Protein AF-A0A8X6KLQ2-F1 (afdb_monomer)

Solvent-accessible surface area (backbone atoms only — not comparable to full-atom values): 8133 Å² total; per-residue (Å²): 105,55,57,68,63,47,52,76,71,68,56,52,74,68,61,52,62,75,61,49,44,89,74,51,41,78,43,75,79,38,80,89,53,48,80,66,78,88,79,58,83,56,63,67,59,54,53,54,59,65,69,59,67,72,77,80,82,76,80,83,80,83,77,70,95,51,82,63,60,60,61,59,48,50,70,73,48,94,44,72,72,57,53,25,51,49,49,28,51,53,52,51,48,55,51,35,52,52,34,49,75,70,67,40,69,88,76,50,84,71,84,76,85,50,68,69,46,40,55,53,30,42,54,53,53,63,73,73,108

Secondary structure (DSSP, 8-state):
--HHHHHHTT--HHHHHHTTGGG--GGGG-GGGS--TTS--THHHHHHHHH---------------THHHHHHHHHSS-HHHHHHHHHHHHHHHHHHHHHHTT--TT---SSPPHHHHHHHHHHHHH--

Organism: Trichonephila clavata (NCBI:txid2740835)

Foldseek 3Di:
DALVVCVVVPHDPVRSVVVPNVVPDPLVVDPVSDDDPPPDPCPVVVVVVVVPPPPPPPDDDPPPPDLVPPVVVVVVVPDPLVQLQVQLVVVLVVVQVVCVVVVNNVPRDDDDRDPVSSVVSSVVVVVSD

pLDDT: mean 78.13, std 14.26, range [52.22, 97.25]

Structure (mmCIF, N/CA/C/O backbone):
data_AF-A0A8X6KLQ2-F1
#
_entry.id   AF-A0A8X6KLQ2-F1
#
loop_
_atom_site.group_PDB
_atom_site.id
_atom_site.type_symbol
_atom_site.label_atom_id
_atom_site.label_alt_id
_atom_site.label_comp_id
_atom_site.label_asym_id
_atom_site.label_entity_id
_atom_site.label_seq_id
_atom_site.pdbx_PDB_ins_code
_atom_site.Cartn_x
_atom_site.Cartn_y
_atom_site.Cartn_z
_atom_site.occupancy
_atom_site.B_iso_or_equiv
_atom_site.auth_seq_id
_atom_site.auth_comp_id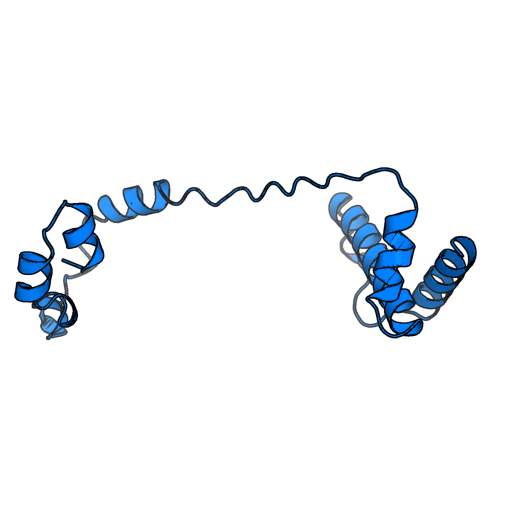
_atom_site.auth_asym_id
_atom_site.auth_atom_id
_atom_site.pdbx_PDB_model_num
ATOM 1 N N . MET A 1 1 ? -10.625 -42.149 -13.737 1.00 61.78 1 MET A N 1
ATOM 2 C CA . MET A 1 1 ? -9.268 -41.892 -13.232 1.00 61.78 1 MET A CA 1
ATOM 3 C C . MET A 1 1 ? -8.781 -40.653 -13.952 1.00 61.78 1 MET A C 1
ATOM 5 O O . MET A 1 1 ? -8.865 -40.628 -15.176 1.00 61.78 1 MET A O 1
ATOM 9 N N . ASN A 1 2 ? -8.452 -39.597 -13.218 1.00 68.00 2 ASN A N 1
ATOM 10 C CA . ASN A 1 2 ? -7.942 -38.363 -13.806 1.00 68.00 2 ASN A CA 1
ATOM 11 C C . ASN A 1 2 ? -6.469 -38.571 -14.201 1.00 68.00 2 ASN A C 1
ATOM 13 O O . ASN A 1 2 ? -5.794 -39.437 -13.650 1.00 68.00 2 ASN A O 1
ATOM 17 N N . ALA A 1 3 ? -5.951 -37.785 -15.141 1.00 69.56 3 ALA A N 1
ATOM 18 C CA . ALA A 1 3 ? -4.566 -37.883 -15.601 1.00 69.56 3 ALA A CA 1
ATOM 19 C C . ALA A 1 3 ? -3.549 -37.783 -14.453 1.00 69.56 3 ALA A C 1
ATOM 21 O O . ALA A 1 3 ? -2.560 -38.514 -14.434 1.00 69.56 3 ALA A O 1
ATOM 22 N N . ALA A 1 4 ? -3.831 -36.933 -13.462 1.00 73.88 4 ALA A N 1
ATOM 23 C CA . ALA A 1 4 ? -3.007 -36.781 -12.267 1.00 73.88 4 ALA A CA 1
ATOM 24 C C . ALA A 1 4 ? -2.897 -38.082 -11.450 1.00 73.88 4 ALA A C 1
ATOM 26 O O . ALA A 1 4 ? -1.802 -38.425 -11.012 1.00 73.88 4 ALA A O 1
ATOM 27 N N . ASP A 1 5 ? -3.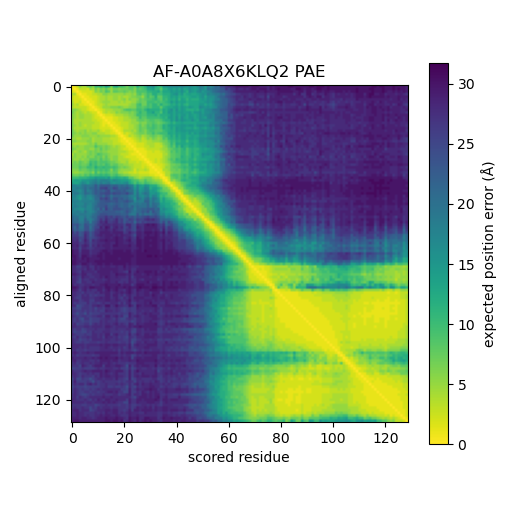992 -38.842 -11.319 1.00 74.50 5 ASP A N 1
ATOM 28 C CA . ASP A 1 5 ? -4.022 -40.118 -10.584 1.00 74.50 5 ASP A CA 1
ATOM 29 C C . ASP A 1 5 ? -3.175 -41.199 -11.268 1.00 74.50 5 ASP A C 1
ATOM 31 O O . ASP A 1 5 ? -2.630 -42.093 -10.624 1.00 74.50 5 ASP A O 1
ATOM 35 N N . ILE A 1 6 ? -3.100 -41.144 -12.599 1.00 73.44 6 ILE A N 1
ATOM 36 C CA . ILE A 1 6 ? -2.361 -42.111 -13.414 1.00 73.44 6 ILE A CA 1
ATOM 37 C C . ILE A 1 6 ? -0.860 -41.840 -13.276 1.00 73.44 6 ILE A C 1
ATOM 39 O O . ILE A 1 6 ? -0.074 -42.760 -13.054 1.00 73.44 6 ILE A O 1
ATOM 43 N N . VAL A 1 7 ? -0.458 -40.570 -13.364 1.00 77.12 7 VAL A N 1
ATOM 44 C CA . VAL A 1 7 ? 0.950 -40.167 -13.259 1.00 77.12 7 VAL A CA 1
ATOM 45 C C . VAL A 1 7 ? 1.482 -40.346 -11.834 1.00 77.12 7 VAL A C 1
ATOM 47 O O . VAL A 1 7 ? 2.587 -40.858 -11.668 1.00 77.12 7 VAL A O 1
ATOM 50 N N . SER A 1 8 ? 0.699 -40.010 -10.802 1.00 78.88 8 SER A N 1
ATOM 51 C CA . SER A 1 8 ? 1.125 -40.142 -9.398 1.00 78.88 8 SER A CA 1
ATOM 52 C C . SER A 1 8 ? 1.384 -41.591 -8.964 1.00 78.88 8 SER A C 1
ATOM 54 O O . SER A 1 8 ? 2.148 -41.826 -8.031 1.00 78.88 8 SER A O 1
ATOM 56 N N . ARG A 1 9 ? 0.817 -42.575 -9.675 1.00 80.38 9 ARG A N 1
ATOM 57 C CA . ARG A 1 9 ? 1.007 -44.017 -9.428 1.00 80.38 9 ARG A CA 1
ATOM 58 C C . ARG A 1 9 ? 2.176 -44.641 -10.200 1.00 80.38 9 ARG A C 1
ATOM 60 O O . ARG A 1 9 ? 2.320 -45.861 -10.196 1.00 80.38 9 ARG A O 1
ATOM 67 N N . GLY A 1 10 ? 3.008 -43.833 -10.860 1.00 82.69 10 GLY A N 1
ATOM 68 C CA . GLY A 1 10 ? 4.201 -44.317 -11.564 1.00 82.69 10 GLY A CA 1
ATOM 69 C C . GLY 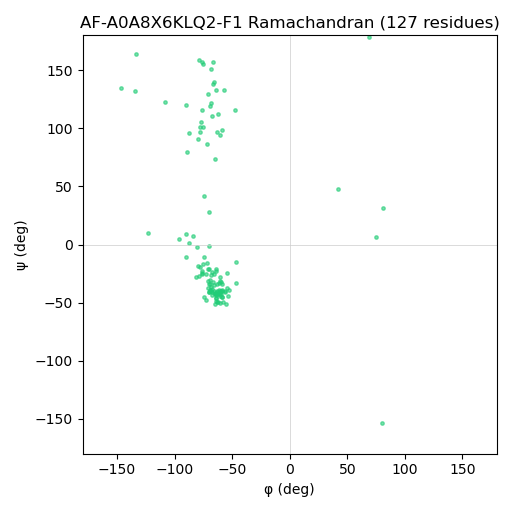A 1 10 ? 3.922 -44.897 -12.953 1.00 82.69 10 GLY A C 1
ATOM 70 O O . GLY A 1 10 ? 4.616 -45.811 -13.398 1.00 82.69 10 GLY A O 1
ATOM 71 N N . CYS A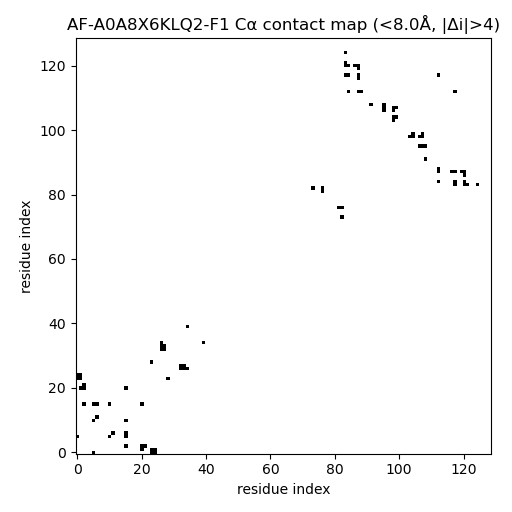 1 11 ? 2.904 -44.387 -13.651 1.00 81.81 11 CYS A N 1
ATOM 72 C CA . CYS A 1 11 ? 2.620 -44.778 -15.029 1.00 81.81 11 CYS A CA 1
ATOM 73 C C . CYS A 1 11 ? 3.737 -44.324 -15.989 1.00 81.81 11 CYS A C 1
ATOM 75 O O . CYS A 1 11 ? 4.238 -43.203 -15.897 1.00 81.81 11 CYS A O 1
ATOM 77 N N . ASN A 1 12 ? 4.117 -45.184 -16.939 1.00 82.50 12 ASN A N 1
ATOM 78 C CA . ASN A 1 12 ? 5.070 -44.824 -17.989 1.00 82.50 12 ASN A CA 1
ATOM 79 C C . ASN A 1 12 ? 4.398 -43.995 -19.105 1.00 82.50 12 ASN A C 1
ATOM 81 O O . ASN A 1 12 ? 3.182 -44.044 -19.296 1.00 82.50 12 ASN A O 1
ATOM 85 N N . ALA A 1 13 ? 5.196 -43.246 -19.873 1.00 80.56 13 ALA A N 1
ATOM 86 C CA . ALA A 1 13 ? 4.683 -42.326 -20.895 1.00 80.56 13 ALA A CA 1
ATOM 87 C C . ALA A 1 13 ? 3.826 -43.019 -21.973 1.00 80.56 13 ALA A C 1
ATOM 89 O O . ALA A 1 13 ? 2.840 -42.450 -22.441 1.00 80.56 13 ALA A O 1
ATOM 90 N N . GLN A 1 14 ? 4.166 -44.261 -22.330 1.00 82.12 14 GLN A N 1
ATOM 91 C CA . GLN A 1 14 ? 3.442 -45.021 -23.347 1.00 82.12 14 GLN A CA 1
ATOM 92 C C . GLN A 1 14 ? 2.047 -45.439 -22.864 1.00 82.12 14 GLN A C 1
ATOM 94 O O . GLN A 1 14 ? 1.078 -45.346 -23.615 1.00 82.12 14 GLN A O 1
ATOM 99 N N . ALA A 1 15 ? 1.938 -45.859 -21.603 1.00 78.75 15 ALA A N 1
ATOM 100 C CA . ALA A 1 15 ? 0.673 -46.204 -20.971 1.00 78.75 15 ALA A CA 1
ATOM 101 C C . ALA A 1 15 ? -0.201 -44.962 -20.740 1.00 78.75 15 ALA A C 1
ATOM 103 O O . ALA A 1 15 ? -1.413 -45.029 -20.904 1.00 78.75 15 ALA A O 1
ATOM 104 N N . LEU A 1 16 ? 0.391 -43.801 -20.442 1.00 78.00 16 LEU A N 1
ATOM 105 C CA . LEU A 1 16 ? -0.370 -42.553 -20.376 1.00 78.00 16 LEU A CA 1
ATOM 106 C C . LEU A 1 16 ? -0.976 -42.195 -21.743 1.00 78.00 16 LEU A C 1
ATOM 108 O O . LEU A 1 16 ? -2.142 -41.811 -21.812 1.00 78.00 16 LEU A O 1
ATOM 112 N N . PHE A 1 17 ? -0.211 -42.349 -22.829 1.00 78.94 17 PHE A N 1
ATOM 113 C CA . PHE A 1 17 ? -0.684 -42.048 -24.182 1.00 78.94 17 PHE A CA 1
ATOM 114 C C . PHE A 1 17 ? -1.817 -42.981 -24.635 1.00 78.94 17 PHE A C 1
ATOM 116 O O . PHE A 1 17 ? -2.786 -42.517 -25.230 1.00 78.94 17 PHE A O 1
ATOM 123 N N . SER A 1 18 ? -1.741 -44.279 -24.316 1.00 79.19 18 SER A N 1
ATOM 124 C CA . SER A 1 18 ? -2.776 -45.253 -24.696 1.00 79.19 18 SER A CA 1
ATOM 125 C C . SER A 1 18 ? -4.091 -45.104 -23.927 1.00 79.19 18 SER A C 1
ATOM 127 O O . SER A 1 18 ? -5.127 -45.562 -24.401 1.00 79.19 18 SER A O 1
ATOM 129 N N . LEU A 1 19 ? -4.071 -44.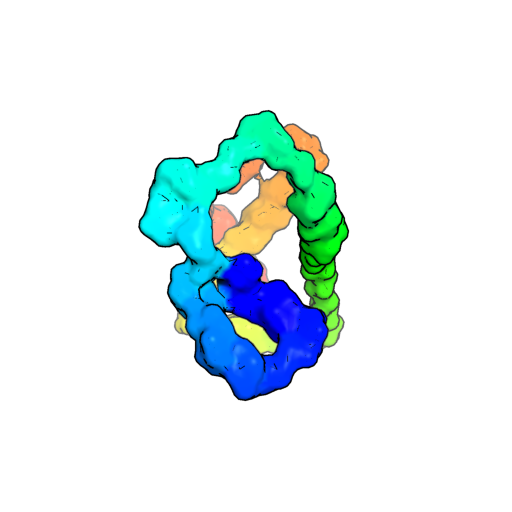466 -22.754 1.00 75.44 19 LEU A N 1
ATOM 130 C CA . LEU A 1 19 ? -5.246 -44.313 -21.893 1.00 75.44 19 LEU A CA 1
ATOM 131 C C . LEU A 1 19 ? -6.187 -43.176 -22.316 1.00 75.44 19 LEU A C 1
ATOM 133 O O . LEU A 1 19 ? -7.208 -42.993 -21.655 1.00 75.44 19 LEU A O 1
ATOM 137 N N . CYS A 1 20 ? -5.859 -42.415 -23.373 1.00 75.88 20 CYS A N 1
ATOM 138 C CA . CYS A 1 20 ? -6.628 -41.247 -23.830 1.00 75.88 20 CYS A CA 1
ATOM 139 C C . CYS A 1 20 ? -7.092 -40.381 -22.651 1.00 75.88 20 CYS A C 1
ATOM 141 O O . CYS A 1 20 ? -8.265 -40.032 -22.540 1.00 75.88 20 CYS A O 1
ATOM 143 N N . TRP A 1 21 ? -6.178 -40.080 -21.724 1.00 75.38 21 TRP A N 1
ATOM 144 C CA . TRP A 1 21 ? -6.500 -39.472 -20.428 1.00 75.38 21 TRP A CA 1
ATOM 145 C C . TRP A 1 21 ? -7.311 -38.169 -20.542 1.00 75.38 21 TRP A C 1
ATOM 147 O O . TRP A 1 21 ? -8.038 -37.811 -19.617 1.00 75.38 21 TRP A O 1
ATOM 157 N N . TRP A 1 22 ? -7.209 -37.481 -21.684 1.00 77.00 22 TRP A N 1
ATOM 158 C CA . TRP A 1 22 ? -7.955 -36.270 -22.023 1.00 77.00 22 TRP A CA 1
ATOM 159 C C . TRP A 1 22 ? -9.451 -36.502 -22.287 1.00 77.00 22 TRP A C 1
ATOM 161 O O . TRP A 1 22 ? -10.228 -35.560 -22.186 1.00 77.00 22 TRP A O 1
ATOM 171 N N . GLU A 1 23 ? -9.886 -37.724 -22.608 1.00 80.88 23 GLU A N 1
ATOM 172 C CA . GLU A 1 23 ? -11.312 -38.052 -22.766 1.00 80.88 23 GLU A CA 1
ATOM 173 C C . GLU A 1 23 ? -12.045 -38.173 -21.426 1.00 80.88 23 GLU A C 1
ATOM 175 O O . GLU A 1 23 ? -13.277 -38.142 -21.380 1.00 80.88 23 GLU A O 1
ATOM 180 N N . GLY A 1 24 ? -11.291 -38.319 -20.336 1.00 77.44 24 GLY A N 1
ATOM 181 C CA . GLY A 1 24 ? -11.835 -38.568 -19.014 1.00 77.44 24 GLY A CA 1
ATOM 182 C C . GLY A 1 24 ? -12.466 -39.962 -18.865 1.00 77.44 24 GLY A C 1
ATOM 183 O O . GLY A 1 24 ? -12.481 -40.784 -19.785 1.00 77.44 24 GLY A O 1
ATOM 184 N N . PRO A 1 25 ? -12.966 -40.284 -17.663 1.00 77.06 25 PRO A N 1
ATOM 185 C CA . PRO A 1 25 ? -13.580 -41.577 -17.393 1.00 77.06 25 PRO A CA 1
ATOM 186 C C . PRO A 1 25 ? -14.908 -41.758 -18.144 1.00 77.06 25 PRO A C 1
ATOM 188 O O . PRO A 1 25 ? -15.650 -40.804 -18.356 1.00 77.06 25 PRO A O 1
ATOM 191 N N . ILE A 1 26 ? -15.251 -43.009 -18.475 1.00 78.25 26 ILE A N 1
ATOM 192 C CA . ILE A 1 26 ? -16.455 -43.367 -19.254 1.00 78.25 26 ILE A CA 1
ATOM 193 C C . ILE A 1 26 ? -17.734 -42.768 -18.652 1.00 78.25 26 ILE A C 1
ATOM 195 O O . ILE A 1 26 ? -18.584 -42.274 -19.389 1.00 78.25 26 ILE A O 1
ATOM 199 N N . TRP A 1 27 ? -17.847 -42.753 -17.322 1.00 82.50 27 TRP A N 1
ATOM 200 C CA . TRP A 1 27 ? -19.012 -42.208 -16.626 1.00 82.50 27 TRP A CA 1
ATOM 201 C C . TRP A 1 27 ? -19.210 -40.701 -16.842 1.00 82.50 27 TRP A C 1
ATOM 203 O O . TRP A 1 27 ? -20.331 -40.219 -16.714 1.00 82.50 27 TRP A O 1
ATOM 213 N N . LEU A 1 28 ? -18.160 -39.953 -17.203 1.00 82.19 28 LEU A N 1
ATOM 214 C CA . LEU A 1 28 ? -18.252 -38.516 -17.469 1.00 82.19 28 LEU A CA 1
ATOM 215 C C . LEU A 1 28 ? -18.974 -38.229 -18.792 1.00 82.19 28 LEU A C 1
ATOM 217 O O . LEU A 1 28 ? -19.575 -37.166 -18.945 1.00 82.19 28 LEU A O 1
ATOM 221 N N . LYS A 1 29 ? -18.957 -39.186 -19.730 1.00 82.44 29 LYS A N 1
ATOM 222 C CA . LYS A 1 29 ? -19.516 -39.026 -21.081 1.00 82.44 29 LY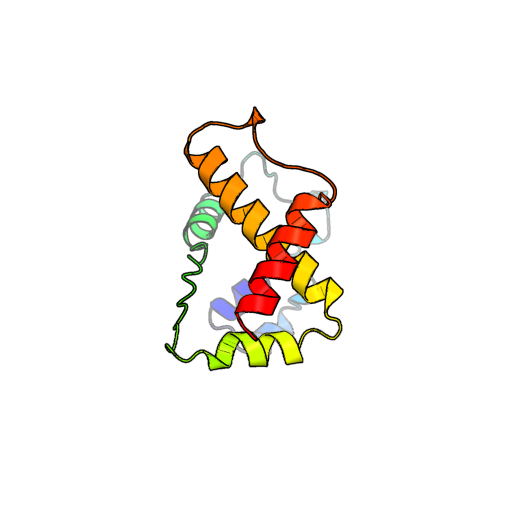S A CA 1
ATOM 223 C C . LYS A 1 29 ? -21.045 -38.899 -21.088 1.00 82.44 29 LYS A C 1
ATOM 225 O O . LYS A 1 29 ? -21.590 -38.317 -22.020 1.00 82.44 29 LYS A O 1
ATOM 230 N N . ASN A 1 30 ? -21.745 -39.406 -20.068 1.00 85.06 30 ASN A N 1
ATOM 231 C CA . ASN A 1 30 ? -23.202 -39.311 -19.959 1.00 85.06 30 ASN A CA 1
ATOM 232 C C . ASN A 1 30 ? -23.628 -38.897 -18.541 1.00 85.06 30 ASN A C 1
ATOM 234 O O . ASN A 1 30 ? -23.198 -39.485 -17.555 1.00 85.06 30 ASN A O 1
ATOM 238 N N . ARG A 1 31 ? -24.523 -37.910 -18.431 1.00 82.19 31 ARG A N 1
ATOM 239 C CA . ARG A 1 31 ? -25.054 -37.436 -17.144 1.00 82.19 31 ARG A CA 1
ATOM 240 C C . ARG A 1 31 ? -25.769 -38.536 -16.357 1.00 82.19 31 ARG A C 1
ATOM 242 O O . ARG A 1 31 ? -25.709 -38.528 -15.136 1.00 82.19 31 ARG A O 1
ATOM 249 N N . SER A 1 32 ? -26.415 -39.488 -17.031 1.00 85.31 32 SER A N 1
ATOM 250 C CA . SER A 1 32 ? -27.097 -40.599 -16.355 1.00 85.31 32 SER A CA 1
ATOM 251 C C . SER A 1 32 ? -26.140 -41.624 -15.743 1.00 85.31 32 SER A C 1
ATOM 253 O O . SER A 1 32 ? -26.574 -42.445 -14.947 1.00 85.31 32 SER A O 1
ATOM 255 N N . SER A 1 33 ? -24.861 -41.613 -16.131 1.00 82.75 33 SER A N 1
ATOM 256 C CA . SER A 1 33 ? -23.824 -42.468 -15.542 1.00 82.75 33 SER A CA 1
ATOM 257 C C . SER A 1 33 ? -23.024 -41.768 -14.448 1.00 82.75 33 SER A C 1
ATOM 259 O O . SER A 1 33 ? -22.051 -42.336 -13.959 1.00 82.75 33 SER A O 1
ATOM 261 N N . TRP A 1 34 ? -23.383 -40.536 -14.079 1.00 85.50 34 TRP A N 1
ATOM 262 C CA . TRP A 1 34 ? -22.694 -39.838 -13.002 1.00 85.50 34 TRP A CA 1
ATOM 263 C C . TRP A 1 34 ? -22.936 -40.563 -11.672 1.00 85.50 34 TRP A C 1
ATOM 265 O O . TRP A 1 34 ? -24.057 -41.014 -11.434 1.00 85.50 34 TRP A O 1
ATOM 275 N N . PRO A 1 35 ? -21.914 -40.682 -10.808 1.00 76.00 35 PRO A N 1
ATOM 276 C CA . PRO A 1 35 ? -22.104 -41.231 -9.473 1.00 76.00 35 PRO A CA 1
ATOM 277 C C . PRO A 1 35 ? -23.161 -40.425 -8.711 1.00 76.00 35 PRO A C 1
ATOM 279 O O . PRO A 1 35 ? -23.098 -39.192 -8.690 1.00 76.00 35 PRO A O 1
ATOM 282 N N . ASP A 1 36 ? -24.111 -41.110 -8.075 1.00 73.56 36 ASP A N 1
ATOM 283 C CA . ASP A 1 36 ? -25.061 -40.464 -7.174 1.00 73.56 36 ASP A CA 1
ATOM 284 C C . ASP A 1 36 ? -24.303 -39.955 -5.942 1.00 73.56 36 ASP A C 1
ATOM 286 O O . ASP A 1 36 ? -23.821 -40.719 -5.109 1.00 73.56 36 ASP A O 1
ATOM 290 N N . THR A 1 37 ? -24.197 -38.634 -5.814 1.00 66.19 37 THR A N 1
ATOM 291 C CA . THR A 1 37 ? -23.486 -37.965 -4.711 1.00 66.19 37 THR A CA 1
ATOM 292 C C . THR A 1 37 ? -24.192 -38.088 -3.361 1.00 66.19 37 THR A C 1
ATOM 294 O O . THR A 1 37 ? -23.695 -37.571 -2.362 1.00 66.19 37 THR A O 1
ATOM 297 N N . LYS A 1 38 ? -25.360 -38.740 -3.314 1.00 63.97 38 LYS A N 1
ATOM 298 C CA . LYS A 1 38 ? -26.150 -38.917 -2.090 1.00 63.97 38 LYS A CA 1
ATOM 299 C C . LYS A 1 38 ? -25.621 -40.035 -1.188 1.00 63.97 38 LYS A C 1
ATOM 301 O O . LYS A 1 38 ? -25.772 -39.908 0.020 1.00 63.97 38 LYS A O 1
ATOM 306 N N . ASP A 1 39 ? -24.951 -41.039 -1.760 1.00 55.94 39 ASP A N 1
ATOM 307 C CA . ASP A 1 39 ? -24.444 -42.221 -1.039 1.00 55.94 39 ASP A CA 1
ATOM 308 C C . ASP A 1 39 ? -22.922 -42.417 -1.190 1.00 55.94 39 ASP A C 1
ATOM 310 O O . ASP A 1 39 ? -22.377 -43.459 -0.829 1.00 55.94 39 ASP A O 1
ATOM 314 N N . SER A 1 40 ? -22.200 -41.438 -1.744 1.00 58.38 40 SER A N 1
ATOM 315 C CA . SER A 1 40 ? -20.747 -41.538 -1.885 1.00 58.38 40 SER A CA 1
ATOM 316 C C . SER A 1 40 ? -20.050 -41.303 -0.543 1.00 58.38 40 SER A C 1
ATOM 318 O O . SER A 1 40 ? -20.083 -40.192 -0.014 1.00 58.38 40 SER A O 1
ATOM 320 N N . ASP A 1 41 ? -19.370 -42.325 -0.018 1.00 57.44 41 ASP A N 1
ATOM 321 C CA . ASP A 1 41 ? -18.443 -42.206 1.111 1.00 57.44 41 ASP A CA 1
ATOM 322 C C . ASP A 1 41 ? -17.291 -41.254 0.739 1.00 57.44 41 ASP A C 1
ATOM 324 O O . ASP A 1 41 ? -16.280 -41.648 0.161 1.00 57.44 41 ASP A O 1
ATOM 328 N N . PHE A 1 42 ? -17.424 -39.971 1.083 1.00 57.28 42 PHE A N 1
ATOM 329 C CA . PHE A 1 42 ? -16.431 -38.913 0.848 1.00 57.28 42 PHE A CA 1
ATOM 330 C C . PHE A 1 42 ? -15.161 -39.039 1.720 1.00 57.28 42 PHE A C 1
ATOM 332 O O . PHE A 1 42 ? -14.519 -38.033 2.025 1.00 57.28 42 PHE A O 1
ATOM 339 N N . LYS A 1 43 ? -14.778 -40.249 2.147 1.00 56.44 43 LYS A N 1
ATOM 340 C CA . LYS A 1 43 ? -13.574 -40.469 2.967 1.00 56.44 43 LYS A CA 1
ATOM 341 C C . LYS A 1 43 ? -12.313 -39.917 2.294 1.00 56.44 43 LYS A C 1
ATOM 343 O O . LYS A 1 43 ? -11.544 -39.223 2.952 1.00 56.44 43 LYS A O 1
ATOM 348 N N . ASP A 1 44 ? -12.182 -40.108 0.985 1.00 56.47 44 ASP A N 1
ATOM 349 C CA . ASP A 1 44 ? -11.036 -39.618 0.206 1.00 56.47 44 ASP A CA 1
ATOM 350 C C . ASP A 1 44 ? -11.024 -38.082 0.080 1.00 56.47 44 ASP A C 1
ATOM 352 O O . ASP A 1 44 ? -9.967 -37.456 0.033 1.00 56.47 44 ASP A O 1
ATOM 356 N N . ALA A 1 45 ? -12.200 -37.438 0.075 1.00 58.09 45 ALA A N 1
ATOM 357 C CA . ALA A 1 45 ? -12.298 -35.977 0.029 1.00 58.09 45 ALA A CA 1
ATOM 358 C C . ALA A 1 45 ? -11.859 -35.330 1.352 1.00 58.09 45 ALA A C 1
ATOM 360 O O . ALA A 1 45 ? -11.311 -34.228 1.349 1.00 58.09 45 ALA A O 1
ATOM 361 N N . LEU A 1 46 ? -12.079 -36.018 2.479 1.00 55.41 46 LEU A N 1
ATOM 362 C CA . LEU A 1 46 ? -11.589 -35.582 3.783 1.00 55.41 46 LEU A CA 1
ATOM 363 C C . LEU A 1 46 ? -10.061 -35.693 3.864 1.00 55.41 46 LEU A C 1
ATOM 365 O O . LEU A 1 46 ? -9.420 -34.779 4.374 1.00 55.41 46 LEU A O 1
ATOM 369 N N . GLU A 1 47 ? -9.480 -36.764 3.320 1.00 54.62 47 GLU A N 1
ATOM 370 C CA . GLU A 1 47 ? -8.027 -36.965 3.280 1.00 54.62 47 GLU A CA 1
ATOM 371 C C . GLU A 1 47 ? -7.336 -35.882 2.425 1.00 54.62 47 GLU A C 1
ATOM 373 O O . GLU A 1 47 ? -6.427 -35.197 2.902 1.00 54.62 47 GLU A O 1
ATOM 378 N N . LEU A 1 48 ? -7.873 -35.595 1.231 1.00 55.06 48 LEU A N 1
ATOM 379 C CA . LEU A 1 48 ? -7.431 -34.491 0.362 1.00 55.06 48 LEU A CA 1
ATOM 380 C C . LEU A 1 48 ? -7.548 -33.110 1.030 1.00 55.06 48 LEU A C 1
ATOM 382 O O . LEU A 1 48 ? -6.650 -32.278 0.900 1.00 55.06 48 LEU A O 1
ATOM 386 N N . ALA A 1 49 ? -8.626 -32.864 1.780 1.00 58.03 49 ALA A N 1
ATOM 387 C CA . ALA A 1 49 ? -8.810 -31.610 2.511 1.00 58.03 49 ALA A CA 1
ATOM 388 C C . ALA A 1 49 ? -7.822 -31.450 3.682 1.00 58.03 49 ALA A C 1
ATOM 390 O O . ALA A 1 49 ? -7.508 -30.325 4.073 1.00 58.03 49 ALA A O 1
ATOM 391 N N . THR A 1 50 ? -7.325 -32.554 4.251 1.00 56.78 50 THR A N 1
ATOM 392 C CA . THR A 1 50 ? -6.301 -32.518 5.309 1.00 56.78 50 THR A CA 1
ATOM 393 C C . THR A 1 50 ? -4.879 -32.349 4.775 1.00 56.78 50 THR A C 1
ATOM 395 O O . THR A 1 50 ? -4.039 -31.768 5.468 1.00 56.78 50 THR A O 1
ATOM 398 N N . GLU A 1 51 ? -4.603 -32.796 3.546 1.00 57.03 51 GLU A N 1
ATOM 399 C CA . GLU A 1 51 ? -3.308 -32.603 2.881 1.00 57.03 51 GLU A CA 1
ATOM 400 C C . GLU A 1 51 ? -3.125 -31.207 2.274 1.00 57.03 51 GLU A C 1
ATOM 402 O O . GLU A 1 51 ? -1.981 -30.775 2.093 1.00 57.03 51 GLU A O 1
ATOM 407 N N . GLU A 1 52 ? -4.206 -30.448 2.050 1.00 55.28 52 GLU A N 1
ATOM 408 C CA . GLU A 1 52 ? -4.147 -28.998 1.836 1.00 55.28 52 GLU A CA 1
ATOM 409 C C . GLU A 1 52 ? -3.645 -28.291 3.114 1.00 55.28 52 GLU A C 1
ATOM 411 O O . GLU A 1 52 ? -4.367 -27.602 3.842 1.00 55.28 52 GLU A O 1
ATOM 416 N N . ARG A 1 53 ? -2.342 -28.409 3.395 1.00 59.44 53 ARG A N 1
ATOM 417 C CA . ARG A 1 53 ? -1.635 -27.455 4.246 1.00 59.44 53 ARG A CA 1
ATOM 418 C C . ARG A 1 53 ? -1.783 -26.093 3.584 1.00 59.44 53 ARG A C 1
ATOM 420 O O . ARG A 1 53 ? -1.028 -25.758 2.674 1.00 59.44 53 ARG A O 1
ATOM 427 N N . LYS A 1 54 ? -2.740 -25.292 4.059 1.00 59.66 54 LYS A N 1
ATOM 428 C CA . LYS A 1 54 ? -2.785 -23.852 3.788 1.00 59.66 54 LYS A CA 1
ATOM 429 C C . LYS A 1 54 ? -1.374 -23.323 4.049 1.00 59.66 54 LYS A C 1
ATOM 431 O O . LYS A 1 54 ? -0.915 -23.450 5.187 1.00 59.66 54 LYS A O 1
A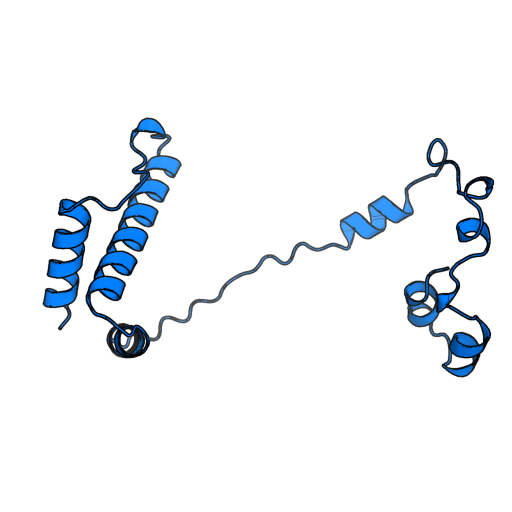TOM 436 N N . PRO A 1 55 ? -0.645 -22.805 3.047 1.00 55.16 55 PRO A N 1
ATOM 437 C CA . PRO A 1 55 ? 0.684 -22.292 3.301 1.00 55.16 55 PRO A CA 1
ATOM 438 C C . PRO A 1 55 ? 0.526 -21.132 4.279 1.00 55.16 55 PRO A C 1
ATOM 440 O O . PRO A 1 55 ? -0.063 -20.102 3.950 1.00 55.16 55 PRO A O 1
ATOM 443 N N . THR A 1 56 ? 1.016 -21.304 5.505 1.00 56.00 56 THR A N 1
ATOM 444 C CA . THR A 1 56 ? 1.274 -20.174 6.390 1.00 56.00 56 THR A CA 1
ATOM 445 C C . THR A 1 56 ? 2.341 -19.354 5.685 1.00 56.00 56 THR A C 1
ATOM 447 O O . THR A 1 56 ? 3.518 -19.704 5.710 1.00 56.00 56 THR A O 1
ATOM 450 N N . VAL A 1 57 ? 1.924 -18.314 4.966 1.00 54.06 57 VAL A N 1
ATOM 451 C CA . VAL A 1 57 ? 2.843 -17.390 4.305 1.00 54.06 57 VAL A CA 1
ATOM 452 C C . VAL A 1 57 ? 3.492 -16.549 5.399 1.00 54.06 57 VAL A C 1
ATOM 454 O O . VAL A 1 57 ? 3.006 -15.484 5.767 1.00 54.06 57 VAL A O 1
ATOM 457 N N . THR A 1 58 ? 4.580 -17.053 5.972 1.00 52.50 58 THR A N 1
ATOM 458 C CA . THR A 1 58 ? 5.460 -16.278 6.842 1.00 52.50 58 THR A CA 1
ATOM 459 C C . THR A 1 58 ? 6.332 -15.397 5.954 1.00 52.50 58 THR A C 1
ATOM 461 O O . THR A 1 58 ? 7.296 -15.852 5.341 1.00 52.50 58 THR A O 1
ATOM 464 N N . THR A 1 59 ? 5.980 -14.118 5.837 1.00 52.22 59 THR A N 1
ATOM 465 C CA . THR A 1 59 ? 6.825 -13.134 5.154 1.00 52.22 59 THR A CA 1
ATOM 466 C C . THR A 1 59 ? 7.981 -12.741 6.072 1.00 52.22 59 THR A C 1
ATOM 468 O O . THR A 1 59 ? 7.785 -11.994 7.030 1.00 52.22 59 THR A O 1
ATOM 471 N N . ASN A 1 60 ? 9.190 -13.227 5.784 1.00 55.00 60 ASN A N 1
ATOM 472 C CA . ASN A 1 60 ? 10.409 -12.768 6.450 1.00 55.00 60 ASN A CA 1
ATOM 473 C C . ASN A 1 60 ? 10.797 -11.388 5.900 1.00 55.00 60 ASN A C 1
ATOM 475 O O . ASN A 1 60 ? 11.349 -11.283 4.805 1.00 55.00 60 ASN A O 1
ATOM 479 N N . LEU A 1 61 ? 10.491 -10.325 6.646 1.00 57.22 61 LEU A N 1
ATOM 480 C CA . LEU A 1 61 ? 10.916 -8.968 6.309 1.00 57.22 61 LEU A CA 1
ATOM 481 C C . LEU A 1 61 ? 12.307 -8.721 6.914 1.00 57.22 61 LEU A C 1
ATOM 483 O O . LEU A 1 61 ? 12.430 -8.398 8.093 1.00 57.22 61 LEU A O 1
ATOM 487 N N . SER A 1 62 ? 13.365 -8.907 6.122 1.00 58.84 62 SER A N 1
ATOM 488 C CA . SER A 1 62 ? 14.720 -8.506 6.515 1.00 58.84 62 SER A CA 1
ATOM 489 C C . SER A 1 62 ? 14.850 -6.993 6.333 1.00 58.84 62 SER A C 1
ATOM 491 O O . SER A 1 62 ? 15.036 -6.497 5.222 1.00 58.84 62 SER A O 1
ATOM 493 N N . LEU A 1 63 ? 14.671 -6.249 7.423 1.00 60.91 63 LEU A N 1
ATOM 494 C CA . LEU A 1 63 ? 14.948 -4.818 7.464 1.00 60.91 63 LEU A CA 1
ATOM 495 C C . LEU A 1 63 ? 16.461 -4.644 7.637 1.00 60.91 63 LEU A C 1
ATOM 497 O O . LEU A 1 63 ? 16.965 -4.649 8.754 1.00 60.91 63 LEU A O 1
ATOM 501 N N . ASN A 1 64 ? 17.196 -4.545 6.528 1.00 59.66 64 ASN A N 1
ATOM 502 C CA . ASN A 1 64 ? 18.557 -4.020 6.587 1.00 59.66 64 ASN A CA 1
ATOM 503 C C . ASN A 1 64 ? 18.450 -2.530 6.930 1.00 59.66 64 ASN A C 1
ATOM 505 O O . ASN A 1 64 ? 17.780 -1.780 6.218 1.00 59.66 64 ASN A O 1
ATOM 509 N N . ASP A 1 65 ? 19.079 -2.144 8.036 1.00 56.41 65 ASP A N 1
ATOM 510 C CA . ASP A 1 65 ? 18.926 -0.873 8.759 1.00 56.41 65 ASP A CA 1
ATOM 511 C C . ASP A 1 65 ? 19.596 0.322 8.050 1.00 56.41 65 ASP A C 1
ATOM 513 O O . ASP A 1 65 ? 20.284 1.140 8.650 1.00 56.41 65 ASP A O 1
ATOM 517 N N . SER A 1 66 ? 19.462 0.400 6.726 1.00 57.91 66 SER A N 1
ATOM 518 C CA . SER A 1 66 ? 19.951 1.524 5.938 1.00 57.91 66 SER A CA 1
ATOM 519 C C . SER A 1 66 ? 18.772 2.354 5.446 1.00 57.91 66 SER A C 1
ATOM 521 O O . SER A 1 66 ? 17.941 1.852 4.680 1.00 57.91 66 SER A O 1
ATOM 523 N N . ASP A 1 67 ? 18.771 3.641 5.794 1.00 56.06 67 ASP A N 1
ATOM 524 C CA . ASP A 1 67 ? 17.875 4.703 5.297 1.00 56.06 67 ASP A CA 1
ATOM 525 C C . ASP A 1 67 ? 17.711 4.729 3.756 1.00 56.06 67 ASP A C 1
ATOM 527 O O . ASP A 1 67 ? 16.764 5.301 3.215 1.00 56.06 67 ASP A O 1
ATOM 531 N N . SER A 1 68 ? 18.592 4.026 3.038 1.00 58.84 68 SER A N 1
ATOM 532 C CA . SER A 1 68 ? 18.555 3.726 1.600 1.00 58.84 68 SER A CA 1
ATOM 533 C C . SER A 1 68 ? 17.196 3.224 1.073 1.00 58.84 68 SER A C 1
ATOM 535 O O . SER A 1 68 ? 16.815 3.543 -0.055 1.00 58.84 68 SER A O 1
ATOM 537 N N . ASN A 1 69 ? 16.412 2.482 1.865 1.00 71.56 69 ASN A N 1
ATOM 538 C CA . ASN A 1 69 ? 15.196 1.832 1.352 1.00 71.56 69 ASN A CA 1
ATOM 539 C C . ASN A 1 69 ? 14.056 2.802 1.004 1.00 71.56 69 ASN A C 1
ATOM 541 O O . ASN A 1 69 ? 13.314 2.547 0.052 1.00 71.56 69 ASN A O 1
ATOM 545 N N . PHE A 1 70 ? 13.896 3.909 1.740 1.00 76.06 70 PHE A N 1
ATOM 546 C CA . PHE A 1 70 ? 12.791 4.840 1.488 1.00 76.06 70 PHE A CA 1
ATOM 547 C C . PHE A 1 70 ? 13.021 5.646 0.208 1.00 76.06 70 PHE A C 1
ATOM 549 O O . PHE A 1 70 ? 12.139 5.701 -0.647 1.00 76.06 70 PHE A O 1
ATOM 556 N N . PHE A 1 71 ? 14.217 6.212 0.034 1.00 75.81 71 PHE A N 1
ATOM 557 C CA . PHE A 1 71 ? 14.541 7.024 -1.140 1.00 75.81 71 PHE A CA 1
ATOM 558 C C . PHE A 1 71 ? 14.612 6.189 -2.430 1.00 75.81 71 PHE A C 1
ATOM 560 O O . PHE A 1 71 ? 14.155 6.613 -3.489 1.00 75.81 71 PHE A O 1
ATOM 567 N N . GLU A 1 72 ? 15.115 4.955 -2.359 1.00 78.12 72 GLU A N 1
ATOM 568 C CA . GLU A 1 72 ? 15.052 4.030 -3.495 1.00 78.12 72 GLU A CA 1
ATOM 569 C C . GLU A 1 72 ? 13.613 3.622 -3.834 1.00 78.12 72 GLU A C 1
ATOM 571 O O . GLU A 1 72 ? 13.261 3.470 -5.007 1.00 78.12 72 GLU A O 1
ATOM 576 N N . TRP A 1 73 ? 12.743 3.486 -2.831 1.00 78.06 73 TRP A N 1
ATOM 577 C CA . TRP A 1 73 ? 11.323 3.248 -3.067 1.00 78.06 73 TRP A CA 1
ATOM 578 C C . TRP A 1 73 ? 10.636 4.457 -3.714 1.00 78.06 73 TRP A C 1
ATOM 580 O O . TRP A 1 73 ? 9.891 4.277 -4.681 1.00 78.06 73 TRP A O 1
ATOM 590 N N . THR A 1 74 ? 10.912 5.686 -3.261 1.00 76.44 74 THR A N 1
ATOM 591 C CA . THR A 1 74 ? 10.318 6.892 -3.861 1.00 76.44 74 THR A CA 1
ATOM 592 C C . THR A 1 74 ? 10.739 7.072 -5.316 1.00 76.44 74 THR A C 1
ATOM 594 O O . THR A 1 74 ? 9.900 7.464 -6.119 1.00 76.44 74 THR A O 1
ATOM 597 N N . LYS A 1 75 ? 11.964 6.687 -5.705 1.00 79.19 75 LYS A N 1
ATOM 598 C CA . LYS A 1 75 ? 12.398 6.663 -7.118 1.00 79.19 75 LYS A CA 1
ATOM 599 C C . LYS A 1 75 ? 11.559 5.737 -8.006 1.00 79.19 75 LYS A C 1
ATOM 601 O O . LYS A 1 75 ? 11.401 6.012 -9.194 1.00 79.19 75 LYS A O 1
ATOM 606 N N . ARG A 1 76 ? 11.019 4.640 -7.460 1.00 78.00 76 ARG A N 1
ATOM 607 C CA . ARG A 1 76 ? 10.140 3.710 -8.202 1.00 78.00 76 ARG A CA 1
ATOM 608 C C . ARG A 1 76 ? 8.733 4.269 -8.392 1.00 78.00 76 ARG A C 1
ATOM 610 O O . ARG A 1 76 ? 8.030 3.865 -9.317 1.00 78.00 76 ARG A O 1
ATOM 617 N N . VAL A 1 77 ? 8.305 5.178 -7.518 1.00 74.06 77 VAL A N 1
ATOM 618 C CA . VAL A 1 77 ? 7.003 5.836 -7.605 1.00 74.06 77 VAL A CA 1
ATOM 619 C C . VAL A 1 77 ? 7.149 7.107 -8.435 1.00 74.06 77 VAL A C 1
ATOM 621 O O . VAL A 1 77 ? 7.869 8.031 -8.091 1.00 74.06 77 VAL A O 1
ATOM 624 N N . SER A 1 78 ? 6.418 7.196 -9.539 1.00 68.94 78 SER A N 1
ATOM 625 C CA . SER A 1 78 ? 6.685 8.213 -10.563 1.00 68.94 78 SER A CA 1
ATOM 626 C C . SER A 1 78 ? 6.267 9.649 -10.210 1.00 68.94 78 SER A C 1
ATOM 628 O O . SER A 1 78 ? 6.600 10.563 -10.960 1.00 68.94 78 SER A O 1
ATOM 630 N N . LYS A 1 79 ? 5.512 9.889 -9.122 1.00 88.12 79 LYS A N 1
ATOM 631 C CA . LYS A 1 79 ? 4.979 11.227 -8.782 1.00 88.12 79 LYS A CA 1
ATOM 632 C C . LYS A 1 79 ? 4.888 11.461 -7.272 1.00 88.12 79 LYS A C 1
ATOM 634 O O . LYS A 1 79 ? 4.302 10.649 -6.559 1.00 88.12 79 LYS A O 1
ATOM 639 N N . PHE A 1 80 ? 5.338 12.629 -6.810 1.00 89.88 80 PHE A N 1
ATOM 640 C CA . PHE A 1 80 ? 5.278 13.044 -5.400 1.00 89.88 80 PHE A CA 1
ATOM 641 C C . PHE A 1 80 ? 3.867 12.954 -4.771 1.00 89.88 80 PHE A C 1
ATOM 643 O O . PHE A 1 80 ? 3.730 12.330 -3.718 1.00 89.88 80 PHE A O 1
ATOM 650 N N . PRO A 1 81 ? 2.774 13.396 -5.432 1.00 92.81 81 PRO A N 1
ATOM 651 C CA . PRO A 1 81 ? 1.421 13.197 -4.901 1.00 92.81 81 PRO A CA 1
ATOM 652 C C . PRO A 1 81 ? 1.027 11.726 -4.707 1.00 92.81 81 PRO A C 1
ATOM 654 O O . PRO A 1 81 ? 0.191 11.411 -3.862 1.00 92.81 81 PRO A O 1
ATOM 657 N N . SER A 1 82 ? 1.589 10.807 -5.497 1.00 92.62 82 SER A N 1
ATOM 658 C CA . SER A 1 82 ? 1.346 9.371 -5.324 1.00 92.62 82 SER A CA 1
ATOM 659 C C . SER A 1 82 ? 2.036 8.844 -4.067 1.00 92.62 82 SER A C 1
ATOM 661 O O . SER A 1 82 ? 1.450 8.031 -3.355 1.00 92.62 82 SER A O 1
ATOM 663 N N . ILE A 1 83 ? 3.232 9.349 -3.756 1.00 92.06 83 ILE A N 1
ATOM 664 C CA . ILE A 1 83 ? 3.973 9.026 -2.530 1.00 92.06 83 ILE A CA 1
ATOM 665 C C . ILE A 1 83 ? 3.185 9.508 -1.307 1.00 92.06 83 ILE A C 1
ATOM 667 O O . ILE A 1 83 ? 2.906 8.706 -0.416 1.00 92.06 83 ILE A O 1
ATOM 671 N N . ILE A 1 84 ? 2.728 10.768 -1.314 1.00 94.25 84 ILE A N 1
ATOM 672 C CA . ILE A 1 84 ? 1.902 11.340 -0.236 1.00 94.25 84 ILE A CA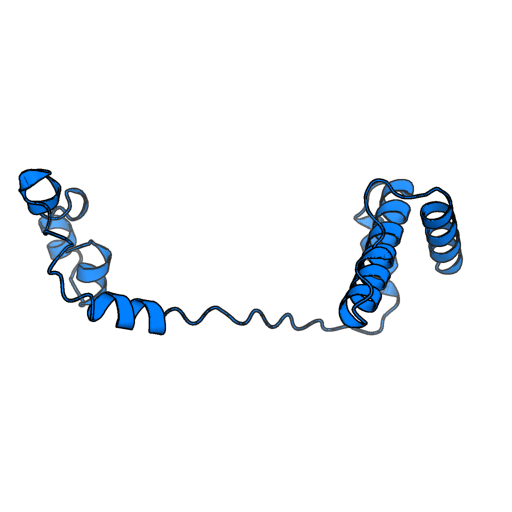 1
ATOM 673 C C . ILE A 1 84 ? 0.653 10.486 0.006 1.00 94.25 84 ILE A C 1
ATOM 675 O O . ILE A 1 84 ? 0.398 10.071 1.136 1.00 94.25 84 ILE A O 1
ATOM 679 N N . ARG A 1 85 ? -0.116 10.175 -1.050 1.00 94.62 85 ARG A N 1
ATOM 680 C CA . ARG A 1 85 ? -1.332 9.351 -0.920 1.00 94.62 85 ARG A CA 1
ATOM 681 C C . ARG A 1 85 ? -1.028 7.958 -0.385 1.00 94.62 85 ARG A C 1
ATOM 683 O O . ARG A 1 85 ? -1.786 7.451 0.436 1.00 94.62 85 ARG A O 1
ATOM 690 N N . THR A 1 86 ? 0.063 7.346 -0.840 1.00 93.25 86 THR A N 1
ATOM 691 C CA . THR A 1 86 ? 0.455 6.009 -0.383 1.00 93.25 86 THR A CA 1
ATOM 692 C C . THR A 1 86 ? 0.779 6.025 1.106 1.00 93.25 86 THR A C 1
ATOM 694 O O . THR A 1 86 ? 0.221 5.223 1.854 1.00 93.25 86 THR A O 1
ATOM 697 N N . LEU A 1 87 ? 1.592 6.984 1.560 1.00 92.81 87 LEU A N 1
ATOM 698 C CA . LEU A 1 87 ? 1.908 7.137 2.978 1.00 92.81 87 LEU A CA 1
ATOM 699 C C . LEU A 1 87 ? 0.644 7.403 3.810 1.00 92.81 87 LEU A C 1
ATOM 701 O O . LEU A 1 87 ? 0.455 6.786 4.858 1.00 92.81 87 LEU A O 1
ATOM 705 N N . ALA A 1 88 ? -0.257 8.259 3.325 1.00 96.00 88 ALA A N 1
ATOM 706 C CA . ALA A 1 88 ? -1.511 8.566 4.006 1.00 96.00 88 ALA A CA 1
ATOM 707 C C . ALA A 1 88 ? -2.396 7.319 4.177 1.00 96.00 88 ALA A C 1
ATOM 709 O O . ALA A 1 88 ? -2.894 7.061 5.276 1.00 96.00 88 ALA A O 1
ATOM 710 N N . TYR A 1 89 ? -2.532 6.489 3.136 1.00 96.38 89 TYR A N 1
ATOM 711 C CA . TYR A 1 89 ? -3.272 5.228 3.229 1.00 96.38 89 TYR A CA 1
ATOM 712 C C . TYR A 1 89 ? -2.620 4.221 4.176 1.00 96.38 89 TYR A C 1
ATOM 714 O O . TYR A 1 89 ? -3.332 3.603 4.967 1.00 96.38 89 TYR A O 1
ATOM 722 N N . VAL A 1 90 ? -1.291 4.079 4.151 1.00 94.88 90 VAL A N 1
ATOM 723 C CA . VAL A 1 90 ? -0.565 3.205 5.089 1.00 94.88 90 VAL A CA 1
ATOM 724 C C . VAL A 1 90 ? -0.835 3.634 6.532 1.00 94.88 90 VAL A C 1
ATOM 726 O O . VAL A 1 90 ? -1.173 2.809 7.380 1.00 94.88 90 VAL A O 1
ATOM 729 N N . LYS A 1 91 ? -0.776 4.936 6.821 1.00 94.88 91 LYS A N 1
ATOM 730 C CA . LYS A 1 91 ? -1.043 5.456 8.168 1.00 94.88 91 LYS A CA 1
ATOM 731 C C . LYS A 1 91 ? -2.496 5.287 8.591 1.00 94.88 91 LYS A C 1
ATOM 733 O O . LYS A 1 91 ? -2.745 4.897 9.732 1.00 94.88 91 LYS A O 1
ATOM 738 N N . ARG A 1 92 ? -3.448 5.526 7.684 1.00 96.56 92 ARG A N 1
ATOM 739 C CA . ARG A 1 92 ? -4.866 5.244 7.935 1.00 96.56 92 ARG A CA 1
ATOM 740 C C . ARG A 1 92 ? -5.076 3.768 8.253 1.00 96.56 92 ARG A C 1
ATOM 742 O O . ARG A 1 92 ? -5.761 3.455 9.221 1.00 96.56 92 ARG A O 1
ATOM 749 N N . PHE A 1 93 ? -4.464 2.871 7.480 1.00 95.75 93 PHE A N 1
ATOM 750 C CA . PHE A 1 93 ? -4.535 1.435 7.722 1.00 95.75 93 PHE A CA 1
ATOM 751 C C . PHE A 1 93 ? -4.013 1.081 9.118 1.00 95.75 93 PHE A C 1
ATOM 753 O O . PHE A 1 93 ? -4.721 0.422 9.872 1.00 95.75 93 PHE A O 1
ATOM 760 N N . LEU A 1 94 ? -2.834 1.581 9.502 1.00 95.19 94 LEU A N 1
ATOM 761 C CA . LEU A 1 94 ? -2.267 1.351 10.834 1.00 95.19 94 LEU A CA 1
ATOM 762 C C . LEU A 1 94 ? -3.176 1.869 11.954 1.00 95.19 94 LEU A C 1
ATOM 764 O O . LEU A 1 94 ? -3.355 1.191 12.964 1.00 95.19 94 LEU A O 1
ATOM 768 N N . SER A 1 95 ? -3.763 3.056 11.783 1.00 94.50 95 SER A N 1
ATOM 769 C CA . SER A 1 95 ? -4.716 3.615 12.747 1.00 94.50 95 SER A CA 1
ATOM 770 C C . SER A 1 95 ? -5.959 2.735 12.871 1.00 94.50 95 SER A C 1
ATOM 772 O O . SER A 1 95 ? -6.338 2.350 13.972 1.00 94.50 95 SER A O 1
ATOM 774 N N . ASN A 1 96 ? -6.557 2.363 11.740 1.00 95.25 96 ASN A N 1
ATOM 775 C CA . ASN A 1 96 ? -7.745 1.520 11.692 1.00 95.25 96 ASN A CA 1
ATOM 776 C C . ASN A 1 96 ? -7.486 0.124 12.274 1.00 95.25 96 ASN A C 1
ATOM 778 O O . ASN A 1 96 ? -8.327 -0.392 13.001 1.00 95.25 96 ASN A O 1
ATOM 782 N N . ALA A 1 97 ? -6.327 -0.478 11.998 1.00 93.31 97 ALA A N 1
ATOM 783 C CA . ALA A 1 97 ? -5.941 -1.772 12.552 1.00 93.31 97 ALA A CA 1
ATOM 784 C C . ALA A 1 97 ? -5.843 -1.718 14.085 1.00 93.31 97 ALA A C 1
ATOM 786 O O . ALA A 1 97 ? -6.367 -2.599 14.765 1.00 93.31 97 ALA A O 1
ATOM 787 N N . LYS A 1 98 ? -5.252 -0.648 14.637 1.00 92.81 98 LYS A N 1
ATOM 788 C CA . LYS A 1 98 ? -5.197 -0.416 16.090 1.00 92.81 98 LYS A CA 1
ATOM 789 C C . LYS A 1 98 ? -6.592 -0.218 16.690 1.00 92.81 98 LYS A C 1
ATOM 791 O O . LYS A 1 98 ? -6.915 -0.843 17.695 1.00 92.81 98 LYS A O 1
ATOM 796 N N . SER A 1 99 ? -7.439 0.599 16.064 1.00 92.12 99 SER A N 1
ATOM 797 C CA . SER A 1 99 ? -8.821 0.818 16.518 1.00 92.12 99 SER A CA 1
ATOM 798 C C . SER A 1 99 ? -9.659 -0.462 16.466 1.00 92.12 99 SER A C 1
ATOM 800 O O . SER A 1 99 ? -10.394 -0.751 17.408 1.00 92.12 99 SER A O 1
ATOM 802 N N . ALA A 1 100 ? -9.504 -1.268 15.412 1.00 91.06 100 ALA A N 1
ATOM 803 C CA . ALA A 1 100 ? -10.183 -2.551 15.269 1.00 91.06 100 ALA A CA 1
ATOM 804 C C . ALA A 1 100 ? -9.745 -3.558 16.342 1.00 91.06 100 ALA A C 1
ATOM 806 O O . ALA A 1 100 ? -10.600 -4.223 16.924 1.00 91.06 100 ALA A O 1
ATOM 807 N N . ALA A 1 101 ? -8.443 -3.630 16.645 1.00 90.50 101 ALA A N 1
ATOM 808 C CA . ALA A 1 101 ? -7.919 -4.465 17.727 1.00 90.50 101 ALA A CA 1
ATOM 809 C C . ALA A 1 101 ? -8.475 -4.049 19.102 1.00 90.50 101 ALA A C 1
ATOM 811 O O . ALA A 1 101 ? -8.751 -4.904 19.938 1.00 90.50 101 ALA A O 1
ATOM 812 N N . ASN A 1 102 ? -8.726 -2.752 19.301 1.00 91.56 102 ASN A N 1
ATOM 813 C CA . ASN A 1 102 ? -9.330 -2.199 20.517 1.00 91.56 102 ASN A CA 1
ATOM 814 C C . ASN A 1 102 ? -10.874 -2.264 20.533 1.00 91.56 102 ASN A C 1
ATOM 816 O O . ASN A 1 102 ? -11.501 -1.677 21.412 1.00 91.56 102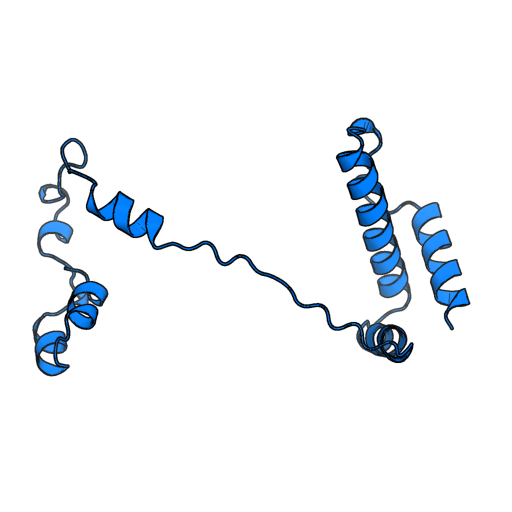 ASN A O 1
ATOM 820 N N . GLY A 1 103 ? -11.509 -2.924 19.557 1.00 88.19 103 GLY A N 1
ATOM 821 C CA . GLY A 1 103 ? -12.969 -3.064 19.479 1.00 88.19 103 GLY A CA 1
ATOM 822 C C . GLY A 1 103 ? -13.728 -1.804 19.039 1.00 88.19 103 GLY A C 1
ATOM 823 O O . GLY A 1 103 ? -14.957 -1.806 19.015 1.00 88.19 103 GLY A O 1
ATOM 824 N N . GLN A 1 104 ? -13.032 -0.736 18.644 1.00 86.56 104 GLN A N 1
ATOM 825 C CA . GLN A 1 104 ? -13.633 0.533 18.228 1.00 86.56 104 GLN A CA 1
ATOM 826 C C . GLN A 1 104 ? -13.928 0.525 16.720 1.00 86.56 104 GLN A C 1
ATOM 828 O O . GLN A 1 104 ? -13.163 1.053 15.914 1.00 86.56 104 GLN A O 1
ATOM 833 N N . LYS A 1 105 ? -15.035 -0.106 16.312 1.00 79.56 105 LYS A N 1
ATOM 834 C CA . LYS A 1 105 ? -15.407 -0.221 14.886 1.00 79.56 105 LYS A CA 1
ATOM 835 C C . LYS A 1 105 ? -15.987 1.066 14.285 1.00 79.56 105 LYS A C 1
ATOM 837 O O . LYS A 1 105 ? -15.856 1.274 13.079 1.00 79.56 105 LYS A O 1
ATOM 842 N N . ASP A 1 106 ? -16.579 1.930 15.107 1.00 81.81 106 ASP A N 1
ATOM 843 C CA . ASP A 1 106 ? -17.229 3.165 14.644 1.00 81.81 106 ASP A CA 1
ATOM 844 C C . ASP A 1 106 ? -16.234 4.290 14.328 1.00 81.81 106 ASP A C 1
ATOM 846 O O . ASP A 1 106 ? -16.549 5.205 13.573 1.00 81.81 106 ASP A O 1
ATOM 850 N N . SER A 1 107 ? -15.004 4.207 14.847 1.00 82.75 107 SER A N 1
ATOM 851 C CA . SER A 1 107 ? -13.939 5.188 14.595 1.00 82.75 107 SER A CA 1
ATOM 852 C C . SER A 1 107 ? -13.106 4.890 13.341 1.00 82.75 107 SER A C 1
ATOM 854 O O . SER A 1 107 ? -12.168 5.628 13.036 1.00 82.75 107 SER A O 1
ATOM 856 N N . LEU A 1 108 ? -13.431 3.824 12.599 1.00 89.81 108 LEU A N 1
ATOM 857 C CA . LEU A 1 108 ? -12.688 3.425 11.406 1.00 89.81 108 LEU A CA 1
ATOM 858 C C . LEU A 1 108 ? -12.896 4.429 10.271 1.00 89.81 108 LEU A C 1
ATOM 860 O O . LEU A 1 108 ? -14.001 4.592 9.750 1.00 89.81 108 LEU A O 1
ATOM 864 N N . LEU A 1 109 ? -11.801 5.041 9.829 1.00 90.38 109 LEU A N 1
ATOM 865 C CA . LEU A 1 109 ? -11.804 5.970 8.706 1.00 90.38 109 LEU A CA 1
ATOM 866 C C . LEU A 1 109 ? -12.033 5.208 7.394 1.00 90.38 109 LEU A C 1
ATOM 868 O O . LEU A 1 109 ? -11.342 4.226 7.106 1.00 90.38 109 LEU A O 1
ATOM 872 N N . LYS A 1 110 ? -12.994 5.669 6.587 1.00 90.94 110 LYS A N 1
ATOM 873 C CA . LYS A 1 110 ? -13.405 5.067 5.305 1.00 90.94 110 LYS A CA 1
ATOM 874 C C . LYS A 1 110 ? -13.527 6.146 4.222 1.00 90.94 110 LYS A C 1
ATOM 876 O O . LYS A 1 110 ? -13.611 7.330 4.531 1.00 90.94 110 LYS A O 1
ATOM 881 N N . GLY A 1 111 ? -13.565 5.733 2.955 1.00 92.69 111 GLY A N 1
ATOM 882 C CA . GLY A 1 111 ? -13.726 6.642 1.813 1.00 92.69 111 GLY A CA 1
ATOM 883 C C . GLY A 1 111 ? -12.430 7.347 1.402 1.00 92.69 111 GLY A C 1
ATOM 884 O O . GLY A 1 111 ? -11.336 6.829 1.623 1.00 92.69 111 GLY A O 1
ATOM 885 N N . ASN A 1 112 ? -12.550 8.525 0.786 1.00 95.56 112 ASN A N 1
ATOM 886 C CA . ASN A 1 112 ? -11.406 9.289 0.279 1.00 95.56 112 ASN A CA 1
ATOM 887 C C . ASN A 1 112 ? -10.493 9.797 1.409 1.00 95.56 112 ASN A C 1
ATOM 889 O O . ASN A 1 112 ? -10.910 9.922 2.563 1.00 95.56 112 ASN A O 1
ATOM 893 N N . LEU A 1 113 ? -9.229 10.077 1.080 1.00 95.75 113 LEU A N 1
ATOM 894 C CA . LEU A 1 113 ? -8.289 10.735 1.992 1.00 95.75 113 LEU A CA 1
ATOM 895 C C . LEU A 1 113 ? -8.760 12.154 2.310 1.00 95.75 113 LEU A C 1
ATOM 897 O O . LEU A 1 113 ? -9.118 12.904 1.403 1.00 95.75 113 LEU A O 1
ATOM 901 N N . SER A 1 114 ? -8.753 12.511 3.593 1.00 96.25 114 SER A N 1
ATOM 902 C CA . SER A 1 114 ? -8.985 13.889 4.013 1.00 96.25 114 SER A CA 1
ATOM 903 C C . SER A 1 114 ? -7.751 14.746 3.738 1.00 96.25 114 SER A C 1
ATOM 905 O O . SER A 1 114 ? -6.621 14.253 3.723 1.00 96.25 114 SER A O 1
ATOM 907 N N . GLU A 1 115 ? -7.954 16.052 3.576 1.00 96.38 115 GLU A N 1
ATOM 908 C CA . GLU A 1 115 ? -6.860 17.013 3.401 1.00 96.38 115 GLU A CA 1
ATOM 909 C C . GLU A 1 115 ? -5.857 16.946 4.561 1.00 96.38 115 GLU A C 1
ATOM 911 O O . GLU A 1 115 ? -4.653 16.902 4.341 1.00 96.38 115 GLU A O 1
ATOM 916 N N . LYS A 1 116 ? -6.349 16.790 5.796 1.00 96.31 116 LYS A N 1
ATOM 917 C CA . LYS A 1 116 ? -5.509 16.641 6.993 1.00 96.31 116 LYS A CA 1
ATOM 918 C C . LYS A 1 116 ? -4.571 15.435 6.911 1.00 96.31 116 LYS A C 1
ATOM 920 O O . LYS A 1 116 ? -3.429 15.520 7.356 1.00 96.31 116 LYS A O 1
ATOM 925 N N . GLU A 1 117 ? -5.045 14.309 6.373 1.00 97.00 117 GLU A N 1
ATOM 926 C CA . GLU A 1 117 ? -4.207 13.119 6.185 1.00 97.00 117 GLU A CA 1
ATOM 927 C C . GLU A 1 117 ? -3.136 13.356 5.123 1.00 97.00 117 GLU A C 1
ATOM 929 O O . GLU A 1 117 ? -1.990 12.962 5.327 1.00 97.00 117 GLU A O 1
ATOM 934 N N . LEU A 1 118 ? -3.488 14.039 4.032 1.00 97.25 118 LEU A N 1
ATOM 935 C CA . LEU A 1 118 ? -2.546 14.384 2.971 1.00 97.25 118 LEU A CA 1
ATOM 936 C C . LEU A 1 118 ? -1.467 15.348 3.475 1.00 97.25 118 LEU A C 1
ATOM 938 O O . LEU A 1 118 ? -0.289 15.029 3.351 1.00 97.25 118 LEU A O 1
ATOM 942 N N . SER A 1 119 ? -1.847 16.456 4.117 1.00 96.94 119 SER A N 1
ATOM 943 C CA . SER A 1 119 ? -0.898 17.445 4.646 1.00 96.94 119 SER A CA 1
ATOM 944 C C . SER A 1 119 ? 0.027 16.846 5.703 1.00 96.94 119 SER A C 1
ATOM 946 O O . SER A 1 119 ? 1.220 17.133 5.726 1.00 96.94 119 SER A O 1
ATOM 948 N N . LYS A 1 120 ? -0.495 15.969 6.573 1.00 95.69 120 LYS A N 1
ATOM 949 C CA . LYS A 1 120 ? 0.334 15.283 7.571 1.00 95.69 120 LYS A CA 1
ATOM 950 C C . LYS A 1 120 ? 1.368 14.369 6.915 1.00 95.69 120 LYS A C 1
ATOM 952 O O . LYS A 1 120 ? 2.512 14.334 7.357 1.00 95.69 120 LYS A O 1
ATOM 957 N N . SER A 1 121 ? 0.965 13.614 5.895 1.00 94.06 121 SER A N 1
ATOM 958 C CA . SER A 1 121 ? 1.880 12.745 5.155 1.00 94.06 121 SER A CA 1
ATOM 959 C C . SER A 1 121 ? 2.910 13.534 4.354 1.00 94.06 121 SER A C 1
ATOM 961 O O . SER A 1 121 ? 4.065 13.134 4.311 1.00 94.06 121 SER A O 1
ATOM 963 N N . GLU A 1 122 ? 2.523 14.659 3.762 1.00 94.75 122 GLU A N 1
ATOM 964 C CA . GLU A 1 122 ? 3.440 15.551 3.055 1.00 94.75 122 GLU A CA 1
ATOM 965 C C . GLU A 1 122 ? 4.531 16.102 3.979 1.00 94.75 122 GLU A C 1
ATOM 967 O O . GLU A 1 122 ? 5.711 15.957 3.671 1.00 94.75 122 GLU A O 1
ATOM 972 N N . LEU A 1 123 ? 4.153 16.643 5.142 1.00 95.00 123 LEU A N 1
ATOM 973 C CA . LEU A 1 123 ? 5.110 17.165 6.124 1.00 95.00 123 LEU A CA 1
ATOM 974 C C . LEU A 1 123 ? 6.108 16.106 6.607 1.00 95.00 123 LEU A C 1
ATOM 976 O O . LEU A 1 123 ? 7.283 16.409 6.783 1.00 95.00 123 LEU A O 1
ATOM 980 N N . GLU A 1 124 ? 5.664 14.865 6.807 1.00 91.19 124 GLU A N 1
ATOM 981 C CA . GLU A 1 124 ? 6.561 13.781 7.217 1.00 91.19 124 GLU A CA 1
ATOM 982 C C . GLU A 1 124 ? 7.538 13.375 6.118 1.00 91.19 124 GLU A C 1
ATOM 984 O O . GLU A 1 124 ? 8.700 13.119 6.414 1.00 91.19 124 GLU A O 1
ATOM 989 N N . ILE A 1 125 ? 7.099 13.341 4.857 1.00 89.75 125 ILE A N 1
ATOM 990 C CA . ILE A 1 125 ? 8.001 13.052 3.737 1.00 89.75 125 ILE A CA 1
ATOM 991 C C . ILE A 1 125 ? 9.050 14.157 3.615 1.00 89.75 125 ILE A C 1
ATOM 993 O O . ILE A 1 125 ? 10.221 13.852 3.424 1.00 89.75 125 ILE A O 1
ATOM 997 N N . LEU A 1 126 ? 8.645 15.422 3.758 1.00 88.69 126 LEU A N 1
ATOM 998 C CA . LEU A 1 126 ? 9.559 16.565 3.710 1.00 88.69 126 LEU A CA 1
ATOM 999 C C . LEU A 1 126 ? 10.554 16.593 4.876 1.00 88.69 126 LEU A C 1
ATOM 1001 O O . LEU A 1 126 ? 11.619 17.169 4.723 1.00 88.69 126 LEU A O 1
ATOM 1005 N N . LEU A 1 127 ? 10.229 15.985 6.020 1.00 86.25 127 LEU A N 1
ATOM 1006 C CA . LEU A 1 127 ? 11.156 15.858 7.150 1.00 86.25 127 LEU A CA 1
ATOM 1007 C C . LEU A 1 127 ? 12.221 14.768 6.924 1.00 86.25 127 LEU A C 1
ATOM 1009 O O . LEU A 1 127 ? 13.262 14.787 7.572 1.00 86.25 127 LEU A O 1
ATOM 1013 N N . PHE A 1 128 ? 11.941 13.804 6.044 1.00 75.69 128 PHE A N 1
ATOM 1014 C CA . PHE A 1 128 ? 12.830 12.686 5.707 1.00 75.69 128 PHE A CA 1
ATOM 1015 C C . PHE A 1 128 ? 13.784 12.979 4.537 1.00 75.69 128 PHE A C 1
ATOM 1017 O O . PHE A 1 128 ? 14.664 12.161 4.266 1.00 75.69 128 PHE A O 1
ATOM 1024 N N . ILE A 1 129 ? 13.575 14.089 3.821 1.00 66.62 129 ILE A N 1
ATOM 1025 C CA . ILE A 1 129 ? 14.413 14.565 2.707 1.00 66.62 129 ILE A CA 1
ATOM 1026 C C . ILE A 1 129 ? 15.350 15.648 3.234 1.00 66.62 129 ILE A C 1
ATOM 1028 O O . ILE A 1 129 ? 16.541 15.606 2.855 1.00 66.62 129 ILE A O 1
#

Mean predicted aligned error: 17.85 Å

Radius of gyration: 27.82 Å; Cα contacts (8 Å, |Δi|>4): 50; chains: 1; bounding box: 47×64×45 Å

Sequence (129 aa):
MNAADIVSRGCNAQALFSLCWWEGPIWLKNRSSWPDTKDSDFKDALELATEERKPTVTTNLSLNDSDSNFFEWTKRVSKFPSIIRTLAYVKRFLSNAKSAANGQKDSLLKGNLSEKELSKSELEILLFI